Protein AF-A0A7Y2YP38-F1 (afdb_monomer)

Folds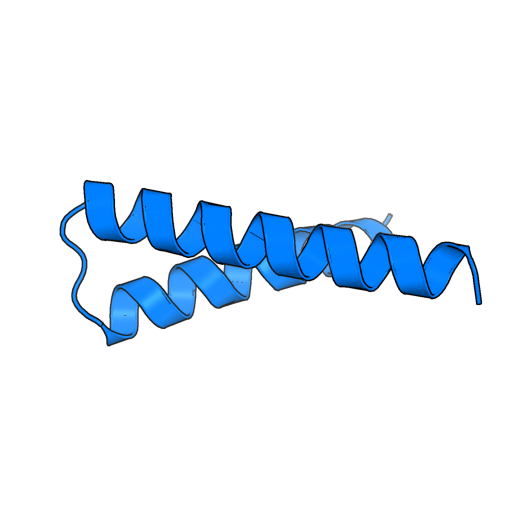eek 3Di:
DVVVVVLVVQLV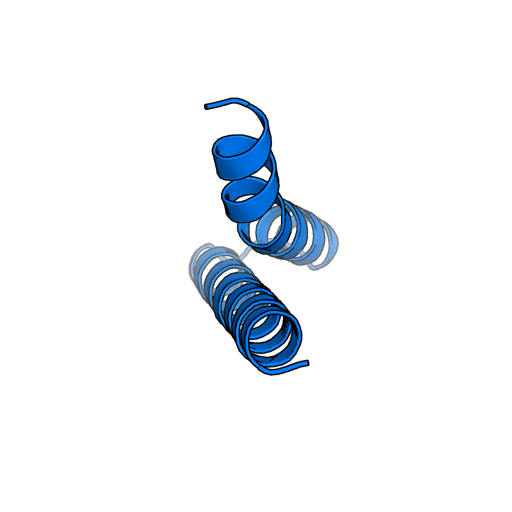VQLVVQLVVCVVVVHDPVSSNVSSVCRSCVVVVVVVVD

Secondary structure (DSSP, 8-state):
-HHHHHHHHHHHHHHHHHHHHHHHTT--HHHHHHHHHHHHHHHHHHHHH-

Solvent-accessible surface area (backbone atoms only — not comparable to full-atom values): 2627 Å² total; per-residue (Å²): 107,73,66,56,54,52,49,52,52,49,33,52,52,30,25,52,50,20,35,53,53,25,53,76,67,68,46,53,74,66,55,20,50,52,42,12,48,50,46,26,48,46,60,55,54,52,60,76,74,108

Mean predicted aligned error: 2.64 Å

Nearest PDB structures (foldseek):
  7vae-assembly1_A  TM=8.832E-01  e=6.531E+00  Bos taurus

pLDDT: mean 95.47, std 3.56, range [78.5, 98.25]

Structure (mmCIF, N/CA/C/O backbone):
data_AF-A0A7Y2YP38-F1
#
_entry.id   AF-A0A7Y2YP38-F1
#
loop_
_atom_site.group_PDB
_atom_site.id
_atom_site.type_symbol
_atom_site.label_atom_id
_atom_site.label_alt_id
_atom_site.label_comp_id
_atom_site.label_asym_id
_atom_site.label_entity_id
_atom_site.label_seq_id
_atom_site.pdbx_PDB_ins_code
_atom_site.Cartn_x
_atom_site.Cartn_y
_atom_site.Cartn_z
_atom_site.occupancy
_atom_site.B_iso_or_equiv
_atom_site.auth_seq_id
_atom_site.auth_comp_id
_atom_site.auth_asym_id
_atom_site.auth_atom_id
_atom_site.pdbx_PDB_model_num
ATOM 1 N N . MET A 1 1 ? 6.045 -3.993 -20.392 1.00 78.50 1 MET A N 1
ATOM 2 C CA . MET A 1 1 ? 5.377 -5.303 -20.243 1.00 78.50 1 MET A CA 1
ATOM 3 C C . MET A 1 1 ? 5.813 -6.032 -18.979 1.00 78.50 1 MET A C 1
ATOM 5 O O . MET A 1 1 ? 5.098 -5.898 -18.005 1.00 78.50 1 MET A O 1
ATOM 9 N N . PHE A 1 2 ? 6.974 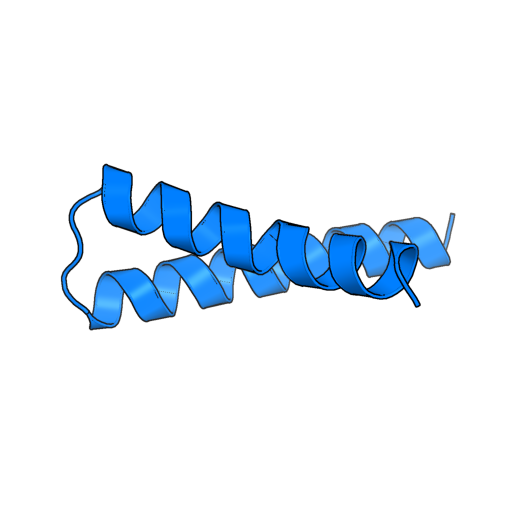-6.698 -18.913 1.00 91.31 2 PHE A N 1
ATOM 10 C CA . PHE A 1 2 ? 7.341 -7.505 -17.728 1.00 91.31 2 PHE A CA 1
ATOM 11 C C . PHE A 1 2 ? 7.378 -6.720 -16.399 1.00 91.31 2 PHE A C 1
ATOM 13 O O . PHE A 1 2 ? 6.752 -7.129 -15.426 1.00 91.31 2 PHE A O 1
ATOM 20 N N . ILE A 1 3 ? 8.032 -5.552 -16.376 1.00 90.19 3 ILE A N 1
ATOM 21 C CA . ILE A 1 3 ? 8.103 -4.695 -15.177 1.00 90.19 3 ILE A CA 1
ATOM 22 C C . ILE A 1 3 ? 6.715 -4.212 -14.734 1.00 90.19 3 ILE A C 1
ATOM 24 O O . ILE A 1 3 ? 6.413 -4.244 -13.549 1.00 90.19 3 ILE A O 1
ATOM 28 N N . GLN A 1 4 ? 5.844 -3.834 -15.676 1.00 91.12 4 GLN A N 1
ATOM 29 C CA . GLN A 1 4 ? 4.475 -3.397 -15.365 1.00 91.12 4 GLN A CA 1
ATOM 30 C C . GLN A 1 4 ? 3.650 -4.517 -14.726 1.00 91.12 4 GLN A C 1
ATOM 32 O O . GLN A 1 4 ? 2.882 -4.258 -13.808 1.00 91.12 4 GLN A O 1
ATOM 37 N N . THR A 1 5 ? 3.821 -5.763 -15.177 1.00 95.25 5 THR A N 1
ATOM 38 C CA . THR A 1 5 ? 3.151 -6.916 -14.563 1.00 95.2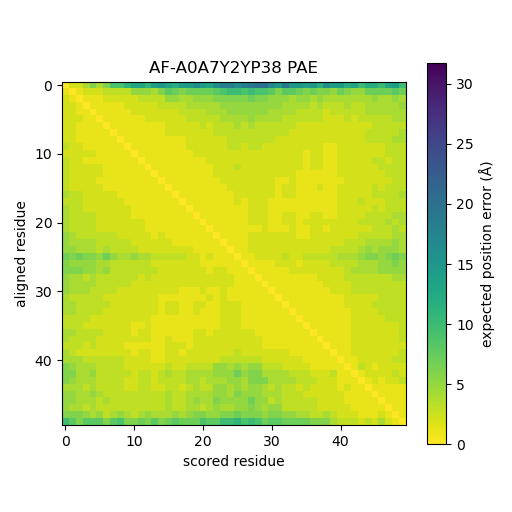5 5 THR A CA 1
ATOM 39 C C . THR A 1 5 ? 3.579 -7.097 -13.108 1.00 95.25 5 THR A C 1
ATOM 41 O O . THR A 1 5 ? 2.729 -7.313 -12.249 1.00 95.25 5 THR A O 1
ATOM 44 N N . ILE A 1 6 ? 4.878 -6.979 -12.821 1.00 94.19 6 ILE A N 1
ATOM 45 C CA . ILE A 1 6 ? 5.400 -7.074 -11.450 1.00 94.19 6 ILE A CA 1
ATOM 46 C C . ILE A 1 6 ? 4.886 -5.915 -10.594 1.00 94.19 6 ILE A C 1
ATOM 48 O O . ILE A 1 6 ? 4.508 -6.144 -9.450 1.00 94.19 6 ILE A O 1
ATOM 52 N N . ASP A 1 7 ? 4.820 -4.703 -11.148 1.00 93.00 7 ASP A N 1
ATOM 53 C CA . ASP A 1 7 ? 4.322 -3.529 -10.428 1.00 93.00 7 ASP A CA 1
ATOM 54 C C . ASP A 1 7 ? 2.861 -3.722 -10.008 1.00 93.00 7 ASP A C 1
ATOM 56 O O . ASP A 1 7 ? 2.529 -3.584 -8.835 1.00 93.00 7 ASP A O 1
ATOM 60 N N . ILE A 1 8 ? 2.005 -4.164 -10.937 1.00 94.88 8 ILE A N 1
ATOM 61 C CA . ILE A 1 8 ? 0.592 -4.451 -10.655 1.00 94.88 8 ILE A CA 1
ATOM 62 C C . ILE A 1 8 ? 0.458 -5.553 -9.596 1.00 94.88 8 ILE A C 1
ATOM 64 O O . ILE A 1 8 ? -0.339 -5.420 -8.667 1.00 94.88 8 ILE A O 1
ATOM 68 N N . LEU A 1 9 ? 1.243 -6.631 -9.703 1.00 96.62 9 LEU A N 1
ATOM 69 C CA . LEU A 1 9 ? 1.241 -7.706 -8.706 1.00 96.62 9 LEU A CA 1
ATOM 70 C C . LEU A 1 9 ? 1.677 -7.204 -7.325 1.00 96.62 9 LEU A C 1
ATOM 72 O O . LEU A 1 9 ? 1.049 -7.554 -6.326 1.00 96.62 9 LEU A O 1
ATOM 76 N N . GLY A 1 10 ? 2.705 -6.357 -7.269 1.00 95.56 10 GLY A N 1
ATOM 77 C CA . GLY A 1 10 ? 3.164 -5.709 -6.046 1.00 95.56 10 GLY A CA 1
ATOM 78 C C . GLY A 1 10 ? 2.078 -4.833 -5.425 1.00 95.56 10 GLY A C 1
ATOM 79 O O . GLY A 1 10 ? 1.774 -4.984 -4.244 1.00 95.56 10 GLY A O 1
ATOM 80 N N . THR A 1 11 ? 1.425 -3.981 -6.219 1.00 96.19 11 THR A N 1
ATOM 81 C CA . THR A 1 11 ? 0.318 -3.131 -5.760 1.00 96.19 11 THR A CA 1
ATOM 82 C C . THR A 1 11 ? -0.836 -3.959 -5.192 1.00 96.19 11 THR A C 1
ATOM 84 O O . THR A 1 11 ? -1.345 -3.637 -4.119 1.00 96.19 11 THR A O 1
ATOM 87 N N . ILE A 1 12 ? -1.226 -5.054 -5.858 1.00 97.25 12 ILE A N 1
ATOM 88 C CA . ILE A 1 12 ? -2.279 -5.958 -5.367 1.00 97.25 12 ILE A CA 1
ATOM 89 C C . ILE A 1 12 ? -1.858 -6.607 -4.042 1.00 97.25 12 ILE A C 1
ATOM 91 O O . ILE A 1 12 ? -2.634 -6.607 -3.084 1.00 97.25 12 ILE A O 1
ATOM 95 N N . ALA A 1 13 ? -0.632 -7.129 -3.958 1.00 97.50 13 ALA A N 1
ATOM 96 C CA . ALA A 1 13 ? -0.118 -7.754 -2.742 1.00 97.50 13 ALA A CA 1
ATOM 97 C C . ALA A 1 13 ? -0.095 -6.770 -1.557 1.00 97.50 13 ALA A C 1
ATOM 99 O O . ALA A 1 13 ? -0.527 -7.113 -0.454 1.00 97.50 13 ALA A O 1
ATOM 100 N N . PHE A 1 14 ? 0.336 -5.528 -1.788 1.00 97.06 14 PHE A N 1
ATOM 101 C CA . PHE A 1 14 ? 0.348 -4.485 -0.764 1.00 97.06 14 PHE A CA 1
ATOM 102 C C . PHE A 1 14 ? -1.053 -4.034 -0.349 1.00 97.06 14 PHE A C 1
ATOM 104 O O . PHE A 1 14 ? -1.292 -3.848 0.845 1.00 97.06 14 PHE A O 1
ATOM 111 N N . ALA A 1 15 ? -1.998 -3.923 -1.286 1.00 97.88 15 ALA A N 1
ATOM 112 C CA . ALA A 1 15 ? -3.392 -3.628 -0.960 1.00 97.88 15 ALA A CA 1
ATOM 113 C C . ALA A 1 15 ? -3.981 -4.701 -0.031 1.00 97.88 15 ALA A C 1
ATOM 115 O O . ALA A 1 15 ? -4.554 -4.370 1.008 1.00 97.88 15 ALA A O 1
ATOM 116 N N . ILE A 1 16 ? -3.777 -5.986 -0.353 1.00 98.06 16 ILE A N 1
ATOM 117 C CA . ILE A 1 16 ? -4.236 -7.115 0.473 1.00 98.06 16 ILE A CA 1
ATOM 118 C C . ILE A 1 16 ? -3.587 -7.070 1.862 1.00 98.06 16 ILE A C 1
ATOM 120 O O . ILE A 1 16 ? -4.281 -7.223 2.867 1.00 98.06 16 ILE A O 1
ATOM 124 N N . SER A 1 17 ? -2.279 -6.807 1.939 1.00 97.88 17 SER A N 1
ATOM 125 C CA . SER A 1 17 ? -1.579 -6.643 3.218 1.00 97.88 17 SER A CA 1
ATOM 126 C C . SER A 1 17 ? -2.177 -5.508 4.056 1.00 97.88 17 SER A C 1
ATOM 128 O O . SER A 1 17 ? -2.393 -5.677 5.255 1.00 97.88 17 SER A O 1
ATOM 130 N N . GLY A 1 18 ? -2.477 -4.361 3.438 1.00 97.62 18 GLY A N 1
ATOM 131 C CA . GLY A 1 18 ? -3.095 -3.223 4.117 1.00 97.62 18 GLY A CA 1
ATOM 132 C C . GLY A 1 18 ? -4.495 -3.545 4.647 1.00 97.62 18 GLY A C 1
ATOM 133 O O . GLY A 1 18 ? -4.792 -3.244 5.803 1.00 97.62 18 GLY A O 1
ATOM 134 N N . VAL A 1 19 ? -5.320 -4.241 3.855 1.00 98.25 19 VAL A N 1
ATOM 135 C CA . VAL A 1 19 ? -6.638 -4.729 4.299 1.00 98.25 19 VAL A CA 1
ATOM 136 C C . VAL A 1 19 ? -6.498 -5.665 5.499 1.00 98.25 19 VAL A C 1
ATOM 138 O O . VAL A 1 19 ? -7.158 -5.454 6.514 1.00 98.25 19 VAL A O 1
ATOM 141 N N . LEU A 1 20 ? -5.614 -6.664 5.423 1.00 98.12 20 LEU A N 1
ATOM 142 C CA . LEU A 1 20 ? -5.396 -7.631 6.503 1.00 98.12 20 LEU A CA 1
ATOM 143 C C . LEU A 1 20 ? -4.955 -6.945 7.800 1.00 98.12 20 LEU A C 1
ATOM 145 O O . LEU A 1 20 ? -5.457 -7.271 8.875 1.00 98.12 20 LEU A O 1
ATOM 149 N N . VAL A 1 21 ? -4.037 -5.981 7.722 1.00 97.88 21 VAL A N 1
ATOM 150 C CA . VAL A 1 21 ? -3.581 -5.220 8.895 1.00 97.88 21 VAL A CA 1
ATOM 151 C C . VAL A 1 21 ? -4.716 -4.384 9.488 1.00 97.88 21 VAL A C 1
ATOM 153 O O . VAL A 1 21 ? -4.901 -4.388 10.706 1.00 97.88 21 VAL A O 1
ATOM 156 N N . ALA A 1 22 ? -5.495 -3.696 8.653 1.00 98.00 22 ALA A N 1
ATOM 157 C CA . ALA A 1 22 ? -6.603 -2.866 9.114 1.00 98.00 22 ALA A CA 1
ATOM 158 C C . ALA A 1 22 ? -7.734 -3.695 9.743 1.00 98.00 22 ALA A C 1
ATOM 160 O O . ALA A 1 22 ? -8.256 -3.332 10.797 1.00 98.00 22 ALA A O 1
ATOM 161 N N . MET A 1 23 ? -8.055 -4.851 9.156 1.00 97.50 23 MET A N 1
ATOM 162 C CA . MET A 1 23 ? -9.023 -5.798 9.715 1.00 97.50 23 MET A CA 1
ATOM 163 C C . MET A 1 23 ? -8.547 -6.388 11.046 1.00 97.50 23 MET A C 1
ATOM 165 O O . MET A 1 23 ? -9.330 -6.463 11.989 1.00 97.50 23 MET A O 1
ATOM 169 N N . ASN A 1 24 ? -7.262 -6.743 11.170 1.00 97.75 24 ASN A N 1
ATOM 170 C CA . ASN A 1 24 ? -6.685 -7.201 12.441 1.00 97.75 24 ASN A CA 1
ATOM 171 C C . ASN A 1 24 ? -6.752 -6.126 13.537 1.00 97.75 24 ASN A C 1
ATOM 173 O O . ASN A 1 24 ? -6.853 -6.446 14.719 1.00 97.75 24 ASN A O 1
ATOM 177 N N . LYS A 1 25 ? -6.724 -4.847 13.149 1.00 97.50 25 LYS A N 1
ATOM 178 C CA . LYS A 1 25 ? -6.927 -3.704 14.047 1.00 97.50 25 LYS A CA 1
ATOM 179 C C 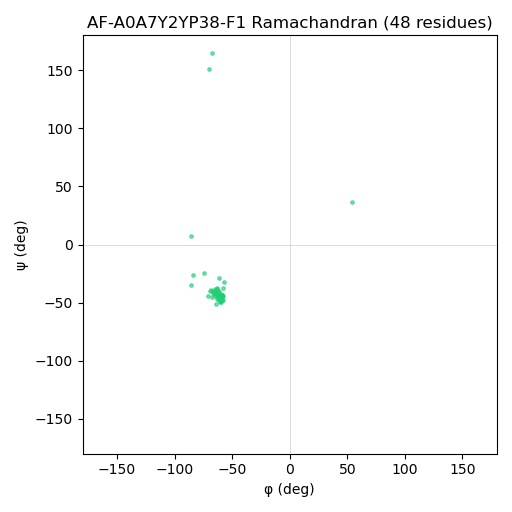. LYS A 1 25 ? -8.401 -3.332 14.248 1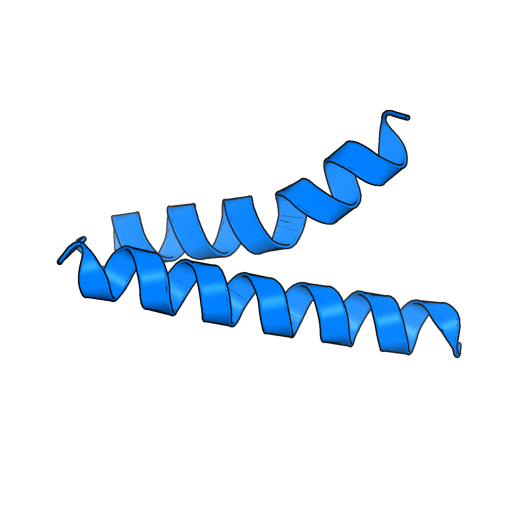.00 97.50 25 LYS A C 1
ATOM 181 O O . LYS A 1 25 ? -8.664 -2.324 14.894 1.00 97.50 25 LYS A O 1
ATOM 186 N N . GLN A 1 26 ? -9.339 -4.134 13.736 1.00 97.00 26 GLN A N 1
ATOM 187 C CA . GLN A 1 26 ? -10.788 -3.924 13.849 1.00 97.00 26 GLN A CA 1
ATOM 188 C C . GLN A 1 26 ? -11.231 -2.533 13.367 1.00 97.00 26 GLN A C 1
ATOM 190 O O . GLN A 1 26 ? -12.123 -1.915 13.946 1.00 97.00 26 GLN A O 1
ATOM 195 N N . MET A 1 27 ? -10.584 -2.022 12.317 1.00 97.75 27 MET A N 1
ATOM 196 C CA . MET A 1 27 ? -10.959 -0.745 11.714 1.00 97.75 27 MET A CA 1
ATOM 197 C C . MET A 1 27 ? -12.298 -0.871 10.980 1.00 97.75 27 MET A C 1
ATOM 199 O O . MET A 1 27 ? -12.642 -1.933 10.458 1.00 97.75 27 MET A O 1
ATOM 203 N N . ASP A 1 28 ? -13.042 0.228 10.910 1.00 97.56 28 ASP A N 1
ATOM 204 C CA . ASP A 1 28 ? -14.251 0.314 10.098 1.00 97.56 28 ASP A CA 1
ATOM 205 C C . ASP A 1 28 ? -13.918 0.246 8.586 1.00 97.56 28 ASP A C 1
ATOM 207 O O . ASP A 1 28 ? -12.759 0.428 8.194 1.00 97.56 28 ASP A O 1
ATOM 211 N N . PRO A 1 29 ? -14.905 0.005 7.702 1.00 97.12 29 PRO A N 1
ATOM 212 C CA . PRO A 1 29 ? -14.659 -0.155 6.267 1.00 97.12 29 PRO A CA 1
ATOM 213 C C . PRO A 1 29 ? -13.956 1.036 5.607 1.00 97.12 29 PRO A C 1
ATOM 215 O O . PRO A 1 29 ? -13.173 0.842 4.675 1.00 97.12 29 PRO A O 1
ATOM 218 N N . PHE A 1 30 ? -14.203 2.259 6.085 1.00 97.88 30 PHE A N 1
ATOM 219 C CA . PHE A 1 30 ? -13.531 3.445 5.570 1.00 97.88 30 PHE A CA 1
ATOM 220 C C . PHE A 1 30 ? -12.062 3.456 6.005 1.00 97.88 30 PHE A C 1
ATOM 222 O O . PHE A 1 30 ? -11.173 3.647 5.175 1.00 97.88 30 PHE A O 1
ATOM 229 N N . GLY A 1 31 ? -11.789 3.142 7.272 1.00 97.69 31 GLY A N 1
ATOM 230 C CA . GLY A 1 31 ? -10.432 2.950 7.781 1.00 97.69 31 GLY A CA 1
ATOM 231 C C . GLY A 1 31 ? -9.655 1.856 7.037 1.00 97.69 31 GLY A C 1
ATOM 232 O O . GLY A 1 31 ? -8.504 2.066 6.649 1.00 97.69 31 GLY A O 1
ATOM 233 N N . VAL A 1 32 ? -10.293 0.714 6.766 1.00 98.25 32 VAL A N 1
ATOM 234 C CA . VAL A 1 32 ? -9.712 -0.381 5.970 1.00 98.25 32 VAL A CA 1
ATOM 235 C C . VAL A 1 32 ? -9.349 0.091 4.563 1.00 98.25 32 VAL A C 1
ATOM 237 O O . VAL A 1 32 ? -8.246 -0.193 4.092 1.00 98.25 32 VAL A O 1
ATOM 240 N N . PHE A 1 33 ? -10.234 0.849 3.912 1.00 97.81 33 PHE A N 1
ATOM 241 C CA . PHE A 1 33 ? -9.992 1.380 2.573 1.00 97.81 33 PHE A CA 1
ATOM 242 C C . PHE A 1 33 ? -8.792 2.334 2.537 1.00 97.81 33 PHE A C 1
ATOM 244 O O . PHE A 1 33 ? -7.922 2.197 1.677 1.00 97.81 33 PHE A O 1
ATOM 251 N N . ILE A 1 34 ? -8.704 3.258 3.500 1.00 97.94 34 ILE A N 1
ATOM 252 C CA . ILE A 1 34 ? -7.590 4.208 3.605 1.00 97.94 34 ILE A CA 1
ATOM 253 C C . ILE A 1 34 ? -6.260 3.464 3.781 1.00 97.94 34 ILE A C 1
ATOM 255 O O . ILE A 1 34 ? -5.306 3.734 3.053 1.00 97.94 34 ILE A O 1
ATOM 259 N N . ILE A 1 35 ? -6.182 2.507 4.713 1.00 97.94 35 ILE A N 1
ATOM 260 C CA . ILE A 1 35 ? -4.935 1.774 4.981 1.00 97.94 35 ILE A CA 1
ATOM 261 C C . ILE A 1 35 ? -4.522 0.912 3.787 1.00 97.94 35 ILE A C 1
ATOM 263 O O . ILE A 1 35 ? -3.346 0.903 3.419 1.00 97.94 35 ILE A O 1
ATOM 267 N N . ALA A 1 36 ? -5.467 0.218 3.153 1.00 97.75 36 ALA A N 1
ATOM 268 C CA . ALA A 1 36 ? -5.201 -0.546 1.939 1.00 97.75 36 ALA A CA 1
ATOM 269 C C . ALA A 1 36 ? -4.656 0.345 0.814 1.00 97.75 36 ALA A C 1
ATOM 271 O O . ALA A 1 36 ? -3.652 0.001 0.189 1.00 97.75 36 ALA A O 1
ATOM 272 N N . PHE A 1 37 ? -5.270 1.513 0.605 1.00 97.56 37 PHE A N 1
ATOM 273 C CA . PHE A 1 37 ? -4.862 2.468 -0.420 1.00 97.56 37 PHE A CA 1
ATOM 274 C C . PHE A 1 37 ? -3.461 3.033 -0.164 1.00 97.56 37 PHE A C 1
ATOM 276 O O . PHE A 1 37 ? -2.598 2.963 -1.038 1.00 97.56 37 PHE A O 1
ATOM 283 N N . VAL A 1 38 ? -3.204 3.537 1.047 1.00 97.38 38 VAL A N 1
ATOM 284 C CA . VAL A 1 38 ? -1.900 4.112 1.413 1.00 97.38 38 VAL A CA 1
ATOM 285 C C . VAL A 1 38 ? -0.792 3.064 1.316 1.00 97.38 38 VAL A C 1
ATOM 287 O O . VAL A 1 38 ? 0.287 3.369 0.816 1.00 97.38 38 VAL A O 1
ATOM 290 N N . THR A 1 39 ? -1.053 1.822 1.730 1.00 96.50 39 THR A N 1
ATOM 291 C CA . THR A 1 39 ? -0.062 0.735 1.648 1.00 96.50 39 THR A CA 1
ATOM 292 C C . THR A 1 39 ? 0.253 0.373 0.195 1.00 96.50 39 THR A C 1
ATOM 294 O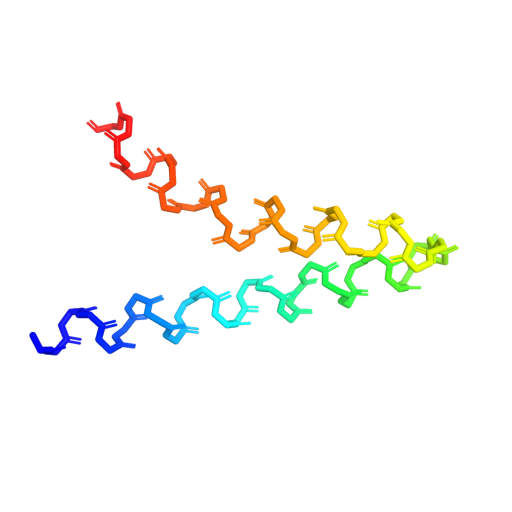 O . THR A 1 39 ? 1.417 0.187 -0.153 1.00 96.50 39 THR A O 1
ATOM 297 N N . ALA A 1 40 ? -0.764 0.310 -0.668 1.00 96.81 40 ALA A N 1
ATOM 298 C CA . ALA A 1 40 ? -0.602 -0.036 -2.078 1.00 96.81 40 ALA A CA 1
ATOM 299 C C . ALA A 1 40 ? 0.130 1.048 -2.888 1.00 96.81 40 ALA A C 1
ATOM 301 O O . ALA A 1 40 ? 0.965 0.727 -3.732 1.00 96.81 40 ALA A O 1
ATOM 302 N N . VAL A 1 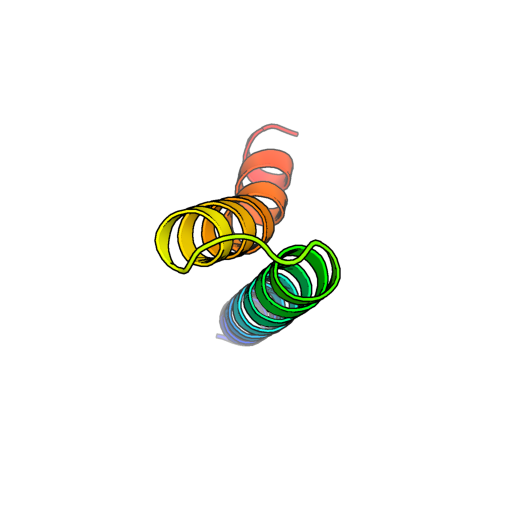41 ? -0.170 2.325 -2.629 1.00 95.75 41 VAL A N 1
ATOM 303 C CA . VAL A 1 41 ? 0.407 3.465 -3.363 1.00 95.75 41 VAL A CA 1
ATOM 304 C C . VAL A 1 41 ? 1.754 3.892 -2.778 1.00 95.75 41 VAL A C 1
ATOM 306 O O . VAL A 1 41 ? 2.661 4.254 -3.525 1.00 95.75 41 VAL A O 1
ATO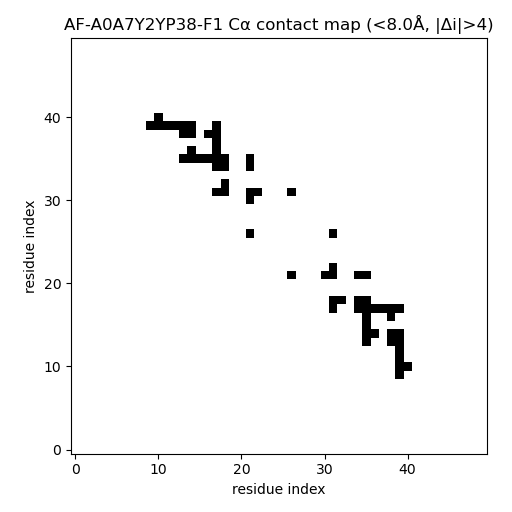M 309 N N . GLY A 1 42 ? 1.922 3.793 -1.456 1.00 95.00 42 GLY A N 1
ATOM 310 C CA . GLY A 1 42 ? 3.089 4.315 -0.744 1.00 95.00 42 GLY A CA 1
ATOM 311 C C . GLY A 1 42 ? 4.421 3.745 -1.228 1.00 95.00 42 GLY A C 1
ATOM 312 O O . GLY A 1 42 ? 5.389 4.491 -1.340 1.00 95.00 42 GLY A O 1
ATOM 313 N N . GLY A 1 43 ? 4.475 2.458 -1.586 1.00 89.94 43 GLY A N 1
ATOM 314 C CA . GLY A 1 43 ? 5.688 1.847 -2.142 1.00 89.94 43 GLY A CA 1
ATOM 315 C C . GLY A 1 43 ? 6.107 2.449 -3.489 1.00 89.94 43 GLY A C 1
ATOM 316 O O . GLY A 1 43 ? 7.285 2.738 -3.691 1.00 89.94 43 GLY A O 1
ATOM 317 N N . GLY A 1 44 ? 5.143 2.687 -4.386 1.00 90.75 44 GLY A N 1
ATOM 318 C CA . GLY A 1 44 ? 5.386 3.339 -5.676 1.00 90.75 44 GLY A CA 1
ATOM 319 C C . GLY A 1 44 ? 5.785 4.802 -5.504 1.00 90.75 44 GLY A C 1
ATOM 320 O O . GLY A 1 44 ? 6.787 5.232 -6.058 1.00 90.75 44 GLY A O 1
ATOM 321 N N . THR A 1 45 ? 5.077 5.538 -4.644 1.00 94.06 45 THR A N 1
ATOM 322 C CA . THR A 1 45 ? 5.406 6.936 -4.334 1.00 94.06 45 THR A CA 1
ATOM 323 C C . THR A 1 45 ? 6.817 7.086 -3.765 1.00 94.06 45 THR A C 1
ATOM 325 O O . THR A 1 45 ? 7.541 7.984 -4.178 1.00 94.06 45 THR A O 1
ATOM 328 N N . LEU A 1 46 ? 7.238 6.209 -2.848 1.00 93.69 46 LEU A N 1
ATOM 329 C CA . LEU A 1 46 ? 8.602 6.242 -2.310 1.00 93.69 46 LEU A CA 1
ATOM 330 C C . LEU A 1 46 ? 9.654 5.948 -3.380 1.00 93.69 46 LEU A C 1
ATOM 332 O O . LEU A 1 46 ? 10.700 6.587 -3.376 1.00 93.69 46 LEU A O 1
ATOM 336 N N . ARG A 1 47 ? 9.380 5.015 -4.296 1.00 90.06 47 ARG A N 1
ATOM 337 C CA . ARG A 1 47 ? 10.263 4.736 -5.435 1.00 90.06 47 ARG A CA 1
ATOM 338 C C . ARG A 1 47 ? 10.387 5.937 -6.367 1.00 90.06 47 ARG A C 1
ATOM 340 O O . ARG A 1 47 ? 11.464 6.162 -6.890 1.00 90.06 47 ARG A O 1
ATOM 347 N N . ASP A 1 48 ? 9.304 6.675 -6.580 1.00 91.06 48 ASP A N 1
ATOM 348 C CA . ASP A 1 48 ? 9.304 7.832 -7.477 1.00 91.06 48 ASP A CA 1
ATOM 349 C C . ASP A 1 48 ? 10.023 9.049 -6.864 1.00 91.06 48 ASP A C 1
ATOM 351 O O . ASP A 1 48 ? 10.486 9.924 -7.594 1.00 91.06 48 ASP A O 1
ATOM 355 N N . LEU A 1 49 ? 10.096 9.127 -5.528 1.00 94.62 49 LEU A N 1
ATOM 356 C CA . LEU A 1 49 ? 10.774 10.211 -4.807 1.00 94.62 49 LEU A CA 1
ATOM 357 C C . LEU A 1 49 ? 12.291 10.015 -4.652 1.00 94.62 49 LEU A C 1
ATOM 359 O O . LEU A 1 49 ? 12.991 11.006 -4.437 1.00 94.62 49 LEU A O 1
ATOM 363 N N . LEU A 1 50 ? 12.767 8.768 -4.664 1.00 90.56 50 LEU A N 1
ATOM 364 C CA . LEU A 1 50 ? 14.174 8.396 -4.464 1.00 90.56 50 LEU A CA 1
ATOM 365 C C . LEU A 1 50 ? 14.907 8.257 -5.801 1.00 90.56 50 LEU A C 1
ATOM 367 O O . LEU A 1 50 ? 16.064 8.729 -5.865 1.00 90.56 50 LEU A O 1
#

Sequence (50 aa):
MFIQTIDILGTIAFAISGVLVAMNKQMDPFGVFIIAFVTAVGGGTLRDLL

Radius of gyration: 11.94 Å; Cα contacts (8 Å, |Δi|>4): 33; chains: 1; bounding box: 29×18×34 Å